Protein 8OTK (pdb70)

Foldseek 3Di:
DADPLQVQLVVQLVVVCVVLAHQARELLSSVLSLCVSPPFLSVVLCVVVVDHNVLSVVLLCVVPNGHPDHYYDPLLVQLVVQLCVQQVVVPHNHRYSLSSVLSSLVSCDDDNNVSCVVVPDDSVVSNVVSVVVVVD

Solvent-accessible surface area: 6839 Å² total; per-residue (Å²): 197,55,50,140,101,0,61,81,0,33,62,53,0,78,71,2,0,83,100,1,38,20,122,44,5,3,5,12,3,0,0,0,0,0,8,105,11,31,113,1,60,0,0,117,4,1,85,90,47,66,22,26,34,80,48,0,22,62,29,0,56,89,53,68,26,156,81,124,119,18,122,60,36,110,94,0,105,107,0,27,117,25,0,80,39,9,2,150,125,69,69,96,104,136,4,1,4,21,3,0,1,0,0,8,8,80,21,21,133,4,36,1,9,117,0,5,88,89,48,72,16,63,25,109,114,2,72,110,71,2,68,139,69,52,72,122

InterPro domains:
  IPR001270 ClpA/B family [PR00300] (541-559)
  IPR001270 ClpA/B family [PR00300] (586-604)
  IPR001270 ClpA/B family [PR00300] (615-633)
  IPR001270 ClpA/B family [PR00300] (648-662)
  IPR001943 UVR domain [PS50151] (417-452)
  IPR003593 AAA+ ATPase domain [SM00382] (200-343)
  IPR003593 AAA+ ATPase domain [SM00382] (537-681)
  IPR003959 ATPase, AAA-type, core [PF00004] (205-317)
  IPR003959 ATPase, AAA-type, core [PF07724] (536-708)
  IPR004176 Clp, repeat (R) N-terminal domain [PF02861] (5-126)
  IPR004176 Clp, repeat (R) N-terminal domain [PS51903] (3-144)
  IPR018368 ClpA/B, conserved site 1 [PS00870] (295-307)
  IPR019489 Clp ATPase, C-terminal [PF10431] (714-793)
  IPR019489 Clp ATPase, C-terminal [SM01086] (714-803)
  IPR027417 P-loop containing nucleoside triphosphate hydrolase [G3DSA:3.40.50.300] (151-343)
  IPR027417 P-loop containing nucleoside triphosphate hydrolase [G3DSA:3.40.50.300] (489-712)
  IPR027417 P-loop containing nucleoside triphosphate hydrolase [SSF52540] (161-466)
  IPR027417 P-loop containing nucleoside triphosphate hydrolase [SSF52540] (486-802)
  IPR028299 ClpA/B, conserved site 2 [PS00871] (571-589)
  IPR036628 Clp, N-terminal domain superfamily [G3DSA:1.10.1780.10] (1-150)

GO terms:
  GO:0005515 protein binding (F, IPI)

Nearest PDB structures (foldseek):
  8otk-assembly1_A  TM=1.007E+00  e=1.219E-21  Bacillus subtilis
  2y1q-assembly1_A  TM=9.921E-01  e=5.355E-20  Bacillus subtilis
  5hbn-assembly1_A  TM=9.973E-01  e=1.639E-19  Bacillus subtilis subsp. subtilis str. 168
  8ibp-assembly1_A  TM=9.676E-01  e=2.425E-16  Mycobacterium tuberculosis
  4y0c-assembly1_B  TM=9.369E-01  e=6.226E-10  Arabidopsis thaliana

Radius of gyration: 13.46 Å; Cα contacts (8 Å, |Δi|>4): 220; chains: 1; bounding box: 39×29×28 Å

Structure (mmCIF, N/CA/C/O backbone):
data_8OTK
#
_entry.id   8OTK
#
_cell.length_a   84.621
_cell.length_b   84.621
_cell.length_c   32.160
_cell.angle_alpha   90.000
_cell.angle_beta   90.000
_cell.angle_gamma   120.000
#
_symmetry.space_group_name_H-M   'P 65'
#
loop_
_entity.id
_entity.type
_entity.pdbx_description
1 polymer 'ATP-dependent Clp protease ATP-binding subunit ClpC / Negative regulator of tic competence clcC/mecB'
2 non-polymer 'PENTAETHYLENE GLYCOL'
3 non-polymer 'CARBONATE ION'
4 non-polymer GLYCEROL
5 non-polymer 'SULFATE ION'
6 water water
#
loop_
_atom_site.group_PDB
_atom_site.id
_atom_site.type_symbol
_atom_site.label_atom_id
_atom_site.label_alt_id
_atom_site.label_comp_id
_atom_site.label_asym_id
_atom_site.label_entity_id
_atom_site.label_seq_id
_atom_site.pdbx_PDB_ins_code
_atom_site.Cartn_x
_atom_site.Cartn_y
_atom_site.Cartn_z
_atom_site.occupancy
_atom_site.B_iso_or_equiv
_atom_site.auth_seq_id
_atom_site.auth_comp_id
_atom_site.auth_asym_id
_atom_site.auth_atom_id
_atom_site.pdbx_PDB_model_num
ATOM 1 N N . ARG A 1 10 ? 8.57113 9.58828 2.20691 1.000 44.26360 5 ARG A N 1
ATOM 2 C CA . ARG A 1 10 ? 7.86494 10.85493 2.21612 1.000 41.85214 5 ARG A CA 1
ATOM 3 C C . ARG A 1 10 ? 8.34019 11.82207 1.13534 1.000 31.91810 5 ARG A C 1
ATOM 4 O O . ARG A 1 10 ? 7.84231 12.92601 1.04874 1.000 31.22558 5 ARG A O 1
ATOM 24 N N . PHE A 1 11 ? 9.33821 11.41326 0.35353 1.000 23.61236 6 PHE A N 1
ATOM 25 C CA . PHE A 1 11 ? 9.94980 12.24164 -0.67322 1.000 20.77324 6 PHE A CA 1
ATOM 26 C C . PHE A 1 11 ? 9.76996 11.66260 -2.07259 1.000 21.36127 6 PHE A C 1
ATOM 27 O O . PHE A 1 11 ? 9.58723 10.45414 -2.24201 1.000 24.83217 6 PHE A O 1
ATOM 44 N N . THR A 1 12 ? 9.81241 12.53072 -3.08687 1.000 21.77856 7 THR A N 1
ATOM 45 C CA . THR A 1 12 ? 9.85369 12.09119 -4.47602 1.000 22.21983 7 THR A CA 1
ATOM 46 C C . THR A 1 12 ? 11.18737 11.39498 -4.75307 1.000 22.52606 7 THR A C 1
ATOM 47 O O . THR A 1 12 ? 12.06745 11.32885 -3.89413 1.000 22.81628 7 THR A O 1
ATOM 58 N N . GLU A 1 13 ? 11.35514 10.89843 -5.98756 1.000 24.32326 8 GLU A N 1
ATOM 59 C CA . GLU A 1 13 ? 12.62009 10.29377 -6.38917 1.000 26.71898 8 GLU A CA 1
ATOM 60 C C . GLU A 1 13 ? 13.77064 11.29865 -6.35871 1.000 22.71982 8 GLU A C 1
ATOM 61 O O . GLU A 1 13 ? 14.89912 10.94169 -5.98701 1.000 23.62307 8 GLU A O 1
ATOM 73 N N . ARG A 1 14 ? 13.53122 12.54581 -6.77161 1.000 20.58068 9 ARG A N 1
ATOM 74 C CA . ARG A 1 14 ? 14.63860 13.48530 -6.88893 1.000 20.26672 9 ARG A CA 1
ATOM 75 C C . ARG A 1 14 ? 14.94907 14.22532 -5.59837 1.000 18.33411 9 ARG A C 1
ATOM 76 O O . ARG A 1 14 ? 16.08214 14.70489 -5.43168 1.000 19.33512 9 ARG A O 1
ATOM 97 N N . ALA A 1 15 ? 14.00625 14.33836 -4.67447 1.000 17.81584 10 ALA A N 1
ATOM 98 C CA . ALA A 1 15 ? 14.30666 15.09649 -3.46689 1.000 18.26262 10 ALA A CA 1
ATOM 99 C C . ALA A 1 15 ? 15.48469 14.50677 -2.69644 1.000 18.25241 10 ALA A C 1
ATOM 100 O O . ALA A 1 15 ? 16.32659 15.28547 -2.21903 1.000 16.79510 10 ALA A O 1
ATOM 107 N N . PRO A 1 16 ? 15.60760 13.18867 -2.53019 1.000 17.59964 11 PRO A N 1
ATOM 108 C CA . PRO A 1 16 ? 16.79130 12.65587 -1.83696 1.000 17.60219 11 PRO A CA 1
ATOM 109 C C . PRO A 1 16 ? 18.08872 12.93309 -2.55989 1.000 17.16164 11 PRO A C 1
ATOM 110 O O . PRO A 1 16 ? 19.14176 12.96243 -1.90588 1.000 18.83450 11 PRO A O 1
ATOM 121 N N . LYS A 1 17 ? 18.05602 13.13990 -3.87310 1.000 16.89018 12 LYS A N 1
ATOM 122 C CA . LYS A 1 17 ? 19.27844 13.50191 -4.56938 1.000 17.86764 12 LYS A CA 1
ATOM 123 C C . LYS A 1 17 ? 19.75260 14.87683 -4.15787 1.000 16.73391 12 LYS A C 1
ATOM 124 O O . LYS A 1 17 ? 20.95919 15.10950 -4.05090 1.000 17.34701 12 LYS A O 1
ATOM 143 N N . VAL A 1 18 ? 18.81588 15.80721 -3.94589 1.000 16.21757 13 VAL A N 1
ATOM 144 C CA . VAL A 1 18 ? 19.16158 17.12069 -3.40765 1.000 16.51487 13 VAL A CA 1
ATOM 145 C C . VAL A 1 18 ? 19.88372 16.97017 -2.08106 1.000 16.31016 13 VAL A C 1
ATOM 146 O O . VAL A 1 18 ? 20.87628 17.65176 -1.81757 1.000 15.79824 13 VAL A O 1
ATOM 159 N N . LEU A 1 19 ? 19.34193 16.13834 -1.19942 1.000 14.97624 14 LEU A N 1
ATOM 160 C CA . LEU A 1 19 ? 19.94329 15.94051 0.10974 1.000 16.21183 14 LEU A CA 1
ATOM 161 C C . LEU A 1 19 ? 21.31840 15.30604 -0.00363 1.000 14.94184 14 LEU A C 1
ATOM 162 O O . LEU A 1 19 ? 22.23191 15.68276 0.73138 1.000 15.02878 14 LEU A O 1
ATOM 178 N N . ALA A 1 20 ? 21.48717 14.34278 -0.91034 1.000 15.00156 15 ALA A N 1
ATOM 179 C CA . ALA A 1 20 ? 22.80400 13.73992 -1.09113 1.000 15.20382 15 ALA A CA 1
ATOM 180 C C . ALA A 1 20 ? 23.81802 14.78058 -1.52882 1.000 15.86218 15 ALA A C 1
ATOM 181 O O . ALA A 1 20 ? 24.94345 14.84702 -1.00910 1.000 16.66941 15 ALA A O 1
ATOM 188 N N . LEU A 1 21 ? 23.42556 15.62820 -2.47035 1.000 15.73235 16 LEU A N 1
ATOM 189 C CA . LEU A 1 21 ? 24.35455 16.63488 -2.94908 1.000 17.36677 16 LEU A CA 1
ATOM 190 C C . LEU A 1 21 ? 24.60890 17.71759 -1.92372 1.000 16.27371 16 LEU A C 1
ATOM 191 O O . LEU A 1 21 ? 25.71191 18.28696 -1.88410 1.000 17.96331 16 LEU A O 1
ATOM 207 N N . ALA A 1 22 ? 23.60758 18.04527 -1.12023 1.000 15.33803 17 ALA A N 1
ATOM 208 C CA . ALA A 1 22 ? 23.83477 19.00730 -0.06160 1.000 15.46021 17 ALA A CA 1
ATOM 209 C C . ALA A 1 22 ? 24.92593 18.52348 0.87549 1.000 16.06141 17 ALA A C 1
ATOM 210 O O . ALA A 1 22 ? 25.82937 19.28360 1.23698 1.000 17.01768 17 ALA A O 1
ATOM 217 N N . GLN A 1 23 ? 24.87396 17.24046 1.26408 1.000 16.54876 18 GLN A N 1
ATOM 218 C CA . GLN A 1 23 ? 25.87554 16.69338 2.16108 1.000 16.67419 18 GLN A CA 1
ATOM 219 C C . GLN A 1 23 ? 27.22387 16.60239 1.46155 1.000 17.65603 18 GLN A C 1
ATOM 220 O O . GLN A 1 23 ? 28.26769 16.90064 2.05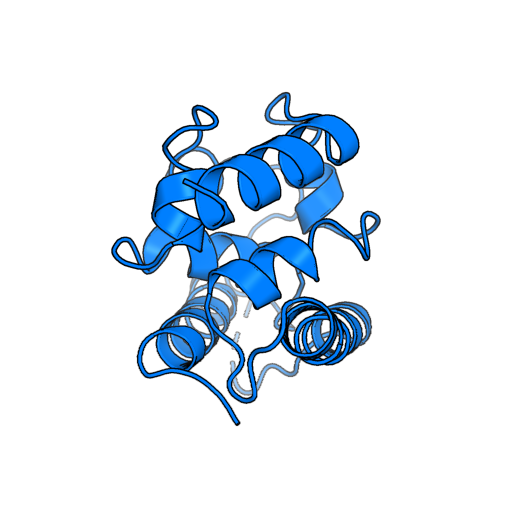254 1.000 19.04814 18 GLN A O 1
ATOM 234 N N . GLU A 1 24 ? 27.22670 16.18505 0.20265 1.000 18.22962 19 GLU A N 1
ATOM 235 C CA A GLU A 1 24 ? 28.47964 16.12039 -0.53105 0.936 19.37170 19 GLU A CA 1
ATOM 236 C CA B GLU A 1 24 ? 28.47420 16.11537 -0.53975 0.064 19.04654 19 GLU A CA 1
ATOM 237 C C . GLU A 1 24 ? 29.13234 17.48369 -0.63446 1.000 20.45652 19 GLU A C 1
ATOM 238 O O . GLU A 1 24 ? 30.35218 17.58843 -0.51830 1.000 23.55510 19 GLU A O 1
ATOM 261 N N . GLU A 1 25 ? 28.34580 18.53262 -0.85753 1.000 19.77990 20 GLU A N 1
ATOM 262 C CA . GLU A 1 25 ? 28.92162 19.86272 -1.01199 1.000 20.59326 20 GLU A CA 1
ATOM 263 C C . GLU A 1 25 ? 29.48983 20.36199 0.29634 1.000 21.47290 20 GLU A C 1
ATOM 264 O O . GLU A 1 25 ? 30.56326 20.96647 0.32104 1.000 23.87519 20 GLU A O 1
ATOM 276 N N . ALA A 1 26 ? 28.79024 20.12626 1.39313 1.000 21.33244 21 ALA A N 1
ATOM 277 C CA . ALA A 1 26 ? 29.32174 20.51676 2.68065 1.000 23.73894 21 ALA A CA 1
ATOM 278 C C . ALA A 1 26 ? 30.65281 19.82682 2.93135 1.000 26.19735 21 ALA A C 1
ATOM 279 O O . ALA A 1 26 ? 31.62254 20.46579 3.36128 1.000 28.16032 21 ALA A O 1
ATOM 286 N N . LEU A 1 27 ? 30.73314 18.52714 2.64275 1.000 25.13971 22 LEU A N 1
ATOM 287 C CA . LEU A 1 27 ? 31.99569 17.81612 2.82888 1.000 26.35012 22 LEU A CA 1
ATOM 288 C C . LEU A 1 27 ? 33.06350 18.32555 1.86990 1.000 28.14796 22 LEU A C 1
ATOM 289 O O . LEU A 1 27 ? 34.21573 18.53608 2.27514 1.000 29.63808 22 LEU A O 1
ATOM 305 N N . ARG A 1 28 ? 32.71650 18.54037 0.60048 1.000 27.02412 23 ARG A N 1
ATOM 306 C CA . ARG A 1 28 ? 33.71599 19.00303 -0.36597 1.000 29.25678 23 ARG A CA 1
ATOM 307 C C . ARG A 1 28 ? 34.28098 20.36063 0.02800 1.000 29.10641 23 ARG A C 1
ATOM 308 O O . ARG A 1 28 ? 35.47282 20.61752 -0.15465 1.000 31.87298 23 ARG A O 1
ATOM 329 N N . LEU A 1 29 ? 33.43800 21.25181 0.54644 1.000 29.53113 24 LEU A N 1
ATOM 330 C CA . LEU A 1 29 ? 33.84482 22.59807 0.93463 1.000 30.42393 24 LEU A CA 1
ATOM 331 C C . LEU A 1 29 ? 34.48516 22.62299 2.31323 1.000 32.30630 24 LEU A C 1
ATOM 332 O O . LEU A 1 29 ? 34.92647 23.69033 2.75780 1.000 34.70922 24 LEU A O 1
ATOM 348 N N . GLY A 1 30 ? 34.59544 21.47337 2.97411 1.000 31.63929 25 GLY A N 1
ATOM 349 C CA . GLY A 1 30 ? 35.20189 21.41900 4.28534 1.000 33.22143 25 GLY A CA 1
ATOM 350 C C . GLY A 1 30 ? 34.38877 22.05700 5.37573 1.000 34.94542 25 GLY A C 1
ATOM 351 O O . GLY A 1 30 ? 34.95675 22.62808 6.30715 1.000 36.93535 25 GLY A O 1
ATOM 355 N N . HIS A 1 31 ? 33.06321 22.00299 5.27652 1.000 35.82394 26 HIS A N 1
ATOM 356 C CA . HIS A 1 31 ? 32.19468 22.66882 6.23440 1.000 37.26846 26 HIS A CA 1
ATOM 357 C C . HIS A 1 31 ? 31.74373 21.68951 7.31834 1.000 40.33167 26 HIS A C 1
ATOM 358 O O . HIS A 1 31 ? 31.69857 20.47622 7.11539 1.000 41.45114 26 HIS A O 1
ATOM 372 N N . ASN A 1 32 ? 31.38446 22.24504 8.47933 1.000 42.46633 27 ASN A N 1
ATOM 373 C CA . ASN A 1 32 ? 31.10956 21.45561 9.67776 1.000 43.80348 27 ASN A CA 1
ATOM 374 C C . ASN A 1 32 ? 29.67915 20.91968 9.75638 1.000 40.36857 27 ASN A C 1
ATOM 375 O O . ASN A 1 32 ? 29.43088 19.92132 10.44367 1.000 42.61898 27 ASN A O 1
ATOM 386 N N . ASN A 1 33 ? 28.74149 21.51080 9.04290 1.000 32.80048 28 ASN A N 1
ATOM 387 C CA . ASN A 1 33 ? 27.34542 21.08535 9.08507 1.000 28.67221 28 ASN A CA 1
ATOM 388 C C . ASN A 1 33 ? 26.76413 21.24340 7.69337 1.000 22.51045 28 ASN A C 1
ATOM 389 O O . ASN A 1 33 ? 27.36716 21.86153 6.80112 1.000 24.29959 28 ASN A O 1
ATOM 400 N N . ILE A 1 34 ? 25.57638 20.67605 7.52397 1.000 19.97894 29 ILE A N 1
ATOM 401 C CA . ILE A 1 34 ? 24.81072 20.78749 6.29227 1.000 16.88094 29 ILE A CA 1
ATOM 402 C C . ILE A 1 34 ? 23.77099 21.88044 6.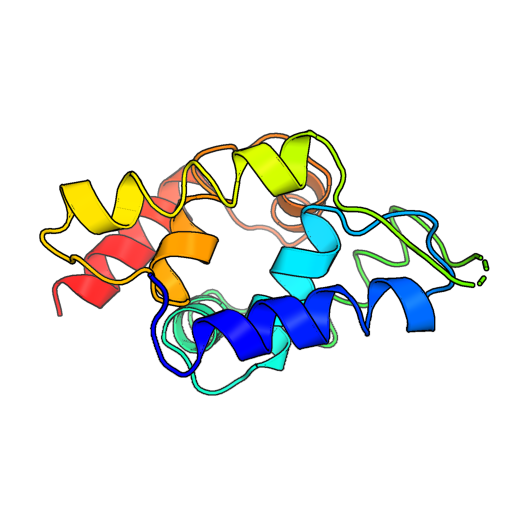51978 1.000 14.26984 29 ILE A C 1
ATOM 403 O O . ILE A 1 34 ? 22.81427 21.67908 7.26174 1.000 14.42160 29 ILE A O 1
ATOM 419 N N . GLY A 1 35 ? 24.01019 23.06194 5.96497 1.000 14.21198 30 GLY A N 1
ATOM 420 C CA . GLY A 1 35 ? 23.14168 24.19339 6.20241 1.000 13.46998 30 GLY A CA 1
ATOM 421 C C . GLY A 1 35 ? 22.24074 24.49814 5.01015 1.000 12.72238 30 GLY A C 1
ATOM 422 O O . GLY A 1 35 ? 22.23660 23.82958 3.98404 1.000 13.02489 30 GLY A O 1
ATOM 426 N N . THR A 1 36 ? 21.46606 25.57092 5.16425 1.000 12.50789 31 THR A N 1
ATOM 427 C CA . THR A 1 36 ? 20.54598 25.94565 4.09813 1.000 12.22155 31 THR A CA 1
ATOM 428 C C . THR A 1 36 ? 21.25634 26.23509 2.79030 1.000 12.38698 31 THR A C 1
ATOM 429 O O . THR A 1 36 ? 20.69495 25.96689 1.73424 1.000 12.69493 31 THR A O 1
ATOM 440 N N . GLU A 1 37 ? 22.47677 26.76678 2.85246 1.000 12.75330 32 GLU A N 1
ATOM 441 C CA . GLU A 1 37 ? 23.20746 27.03947 1.62878 1.000 12.98041 32 GLU A CA 1
ATOM 442 C C . GLU A 1 37 ? 23.62362 25.76103 0.91158 1.000 12.64559 32 GLU A C 1
ATOM 443 O O . GLU A 1 37 ? 23.74248 25.75343 -0.30631 1.000 13.80634 32 GLU A O 1
ATOM 455 N N . HIS A 1 38 ? 23.84922 24.67678 1.65074 1.000 12.78995 33 HIS A N 1
ATOM 456 C CA . HIS A 1 38 ? 24.15804 23.38663 1.02468 1.000 13.35580 33 HIS A CA 1
ATOM 457 C C . HIS A 1 38 ? 22.90605 22.79454 0.40175 1.000 11.91037 33 HIS A C 1
ATOM 458 O O . HIS A 1 38 ? 22.96840 22.19045 -0.66326 1.000 13.83414 33 HIS A O 1
ATOM 472 N N . ILE A 1 39 ? 21.75442 22.96630 1.05913 1.000 12.70628 34 ILE A N 1
ATOM 473 C CA . ILE A 1 39 ? 20.48010 22.58754 0.44018 1.000 12.03647 34 ILE A CA 1
ATOM 474 C C . ILE A 1 39 ? 20.29461 23.35294 -0.86749 1.000 12.44202 34 ILE A C 1
ATOM 475 O O . ILE A 1 39 ? 19.92381 22.78444 -1.90083 1.000 12.66861 34 ILE A O 1
ATOM 491 N N . LEU A 1 40 ? 20.57689 24.67427 -0.85778 1.000 12.27124 35 LEU A N 1
ATOM 492 C CA . LEU A 1 40 ? 20.46638 25.44843 -2.08800 1.000 12.76685 35 LEU A CA 1
ATOM 493 C C . LEU A 1 40 ? 21.37727 24.89641 -3.17280 1.000 13.71122 35 LEU A C 1
ATOM 494 O O . LEU A 1 40 ? 20.95563 24.77234 -4.32121 1.000 14.39476 35 LEU A O 1
ATOM 510 N N . LEU A 1 41 ? 22.64444 24.60977 -2.82523 1.000 13.92721 36 LEU A N 1
ATOM 511 C CA . LEU A 1 41 ? 23.56955 24.01398 -3.79550 1.000 14.19040 36 LEU A CA 1
ATOM 512 C C . LEU A 1 41 ? 23.03238 22.67754 -4.31266 1.000 14.56016 36 LEU A C 1
ATOM 513 O O . LEU A 1 41 ? 23.13391 22.37705 -5.50411 1.000 16.27914 36 LEU A O 1
ATOM 529 N N . GLY A 1 42 ? 22.46913 21.84904 -3.42899 1.000 14.39847 37 GLY A N 1
ATOM 530 C CA . GLY A 1 42 ? 21.88086 20.59535 -3.87903 1.000 15.55775 37 GLY A CA 1
ATOM 531 C C . GLY A 1 42 ? 20.72444 20.80404 -4.82902 1.000 13.78924 37 GLY A C 1
ATOM 532 O O . GLY A 1 42 ? 20.54956 20.05956 -5.79290 1.000 15.40475 37 GLY A O 1
ATOM 536 N N . LEU A 1 43 ? 19.88815 21.80557 -4.55135 1.000 13.76557 38 LEU A N 1
ATOM 537 C CA . LEU A 1 43 ? 18.75014 22.06151 -5.41339 1.000 13.43144 38 LEU A CA 1
ATOM 538 C C . LEU A 1 43 ? 19.18514 22.42234 -6.80740 1.000 15.75079 38 LEU A C 1
ATOM 539 O O . LEU A 1 43 ? 18.58499 21.97684 -7.78506 1.000 17.76163 38 LEU A O 1
ATOM 555 N N . VAL A 1 44 ? 20.21447 23.26574 -6.93385 1.000 15.84991 39 VAL A N 1
ATOM 556 C CA . VAL A 1 44 ? 20.62885 23.69389 -8.26149 1.000 16.70473 39 VAL A CA 1
ATOM 557 C C . VAL A 1 44 ? 21.44585 22.59495 -8.94562 1.000 16.88127 39 VAL A C 1
ATOM 558 O O . VAL A 1 44 ? 21.33201 22.38386 -10.16594 1.000 19.76865 39 VAL A O 1
ATOM 571 N N . ARG A 1 45 ? 22.32049 21.91049 -8.20093 1.000 17.99589 40 ARG A N 1
ATOM 572 C CA . ARG A 1 45 ? 23.19999 20.92318 -8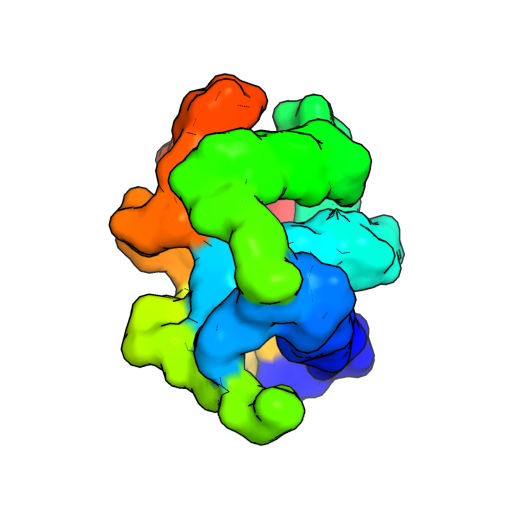.82185 1.000 19.96648 40 ARG A CA 1
ATOM 573 C C . ARG A 1 45 ? 22.45073 19.66530 -9.21079 1.000 21.44240 40 ARG A C 1
ATOM 574 O O . ARG A 1 45 ? 22.89739 18.95123 -10.11038 1.000 25.63871 40 ARG A O 1
ATOM 595 N N . GLU A 1 46 ? 21.33136 19.36443 -8.55462 1.000 21.78810 41 GLU A N 1
ATOM 596 C CA . GLU A 1 46 ? 20.56830 18.18305 -8.94348 1.000 22.82651 41 GLU A CA 1
ATOM 597 C C . GLU A 1 46 ? 20.16335 18.30037 -10.40100 1.000 24.39065 41 GLU A C 1
ATOM 598 O O . GLU A 1 46 ? 20.13100 17.29776 -11.11501 1.000 26.94096 41 GLU A O 1
ATOM 610 N N . GLY A 1 47 ? 19.90084 19.51765 -10.87346 1.000 25.15594 42 GLY A N 1
ATOM 611 C CA . GLY A 1 47 ? 19.81386 19.81748 -12.28804 1.000 27.77685 42 GLY A CA 1
ATOM 612 C C . GLY A 1 47 ? 18.51748 19.52073 -13.00496 1.000 30.66653 42 GLY A C 1
ATOM 613 O O . GLY A 1 47 ? 18.13709 20.26221 -13.92101 1.000 33.78537 42 GLY A O 1
ATOM 617 N N . GLU A 1 48 ? 17.84441 18.43598 -12.63335 1.000 31.09764 43 GLU A N 1
ATOM 618 C CA . GLU A 1 48 ? 16.70884 17.93548 -13.39986 1.000 32.17749 43 GLU A CA 1
ATOM 619 C C . GLU A 1 48 ? 15.36699 18.24874 -12.75553 1.000 28.06884 43 GLU A C 1
ATOM 620 O O . GLU A 1 48 ? 14.35551 18.33133 -13.45429 1.000 31.09879 43 GLU A O 1
ATOM 632 N N . GLY A 1 49 ? 15.32689 18.40466 -11.45140 1.000 23.23164 44 GLY A N 1
ATOM 633 C CA . GLY A 1 49 ? 14.07394 18.62235 -10.77238 1.000 21.51370 44 GLY A CA 1
ATOM 634 C C . GLY A 1 49 ? 13.48694 19.99734 -11.01471 1.000 19.25186 44 GLY A C 1
ATOM 635 O O . GLY A 1 49 ? 14.11116 20.90043 -11.56269 1.000 20.81963 44 GLY A O 1
ATOM 639 N N . ILE A 1 50 ? 12.25957 20.16826 -10.52302 1.000 19.10878 45 ILE A N 1
ATOM 640 C CA . ILE A 1 50 ? 11.54908 21.43084 -10.69235 1.000 18.95449 45 ILE A CA 1
ATOM 641 C C . ILE A 1 50 ? 12.31042 22.57617 -10.01871 1.000 18.08061 45 ILE A C 1
ATOM 642 O O . ILE A 1 50 ? 12.36361 23.69983 -10.53557 1.000 19.96256 45 ILE A O 1
ATOM 658 N N . ALA A 1 51 ? 12.87666 22.33335 -8.83588 1.000 17.37160 46 ALA A N 1
ATOM 659 C CA . ALA A 1 51 ? 13.63940 23.38465 -8.16988 1.000 16.62391 46 ALA A CA 1
ATOM 660 C C . ALA A 1 51 ? 14.77924 23.87173 -9.04350 1.000 15.25547 46 ALA A C 1
ATOM 661 O O . ALA A 1 51 ? 15.00033 25.08827 -9.15001 1.000 15.94131 46 ALA A O 1
ATOM 668 N N . ALA A 1 52 ? 15.55153 22.95275 -9.62455 1.000 16.75219 47 ALA A N 1
ATOM 669 C CA . ALA A 1 52 ? 16.65245 23.36563 -10.48274 1.000 17.17150 47 ALA A CA 1
ATOM 670 C C . ALA A 1 52 ? 16.12256 24.19970 -11.63652 1.000 17.74582 47 ALA A C 1
ATOM 671 O O . ALA A 1 52 ? 16.71993 25.21454 -12.00369 1.000 18.65168 47 ALA A O 1
ATOM 678 N N . LYS A 1 53 ? 15.01071 23.75949 -12.23835 1.000 17.87403 48 LYS A N 1
ATOM 679 C CA . LYS A 1 53 ? 14.42345 24.49805 -13.34370 1.000 18.38344 48 LYS A CA 1
ATOM 680 C C . LYS A 1 53 ? 14.02967 25.89678 -12.91827 1.000 18.13760 48 LYS A C 1
ATOM 681 O O . LYS A 1 53 ? 14.22898 26.86447 -13.65930 1.000 19.27164 48 LYS A O 1
ATOM 700 N N . ALA A 1 54 ? 13.45210 26.02777 -11.73680 1.000 18.05808 49 ALA A N 1
ATOM 701 C CA . ALA A 1 54 ? 13.06041 27.34092 -11.26296 1.000 17.15727 49 ALA A CA 1
ATOM 702 C C . ALA A 1 54 ? 14.28744 28.23205 -11.04455 1.000 15.79529 49 ALA A C 1
ATOM 703 O O . ALA A 1 54 ? 14.27094 29.42309 -11.39167 1.000 15.94465 49 ALA A O 1
ATOM 710 N N . LEU A 1 55 ? 15.32751 27.69413 -10.42359 1.000 15.85629 50 LEU A N 1
ATOM 711 C CA . LEU A 1 55 ? 16.53374 28.46974 -10.16399 1.000 14.81654 50 LEU A CA 1
ATOM 712 C C . LEU A 1 55 ? 17.19340 28.89553 -11.47113 1.000 15.39499 50 LEU A C 1
ATOM 713 O O . LEU A 1 55 ? 17.63320 30.04396 -11.61671 1.000 15.74360 50 LEU A O 1
ATOM 729 N N . GLN A 1 56 ? 17.19599 28.01281 -12.45784 1.000 15.44496 51 GLN A N 1
ATOM 730 C CA A GLN A 1 56 ? 17.69207 28.34280 -13.78980 0.529 15.75352 51 GLN A CA 1
ATOM 731 C CA B GLN A 1 56 ? 17.72543 28.38492 -13.76273 0.471 16.95192 51 GLN A CA 1
ATOM 732 C C . GLN A 1 56 ? 16.87246 29.47337 -14.41375 1.000 15.55437 51 GLN A C 1
ATOM 733 O O . GLN A 1 56 ? 17.41669 30.42507 -14.98920 1.000 16.68582 51 GLN A O 1
ATOM 760 N N . ALA A 1 57 ? 15.54609 29.36911 -14.33182 1.000 15.98374 52 ALA A N 1
ATOM 761 C CA . ALA A 1 57 ? 14.67913 30.37567 -14.91813 1.000 16.27509 52 ALA A CA 1
ATOM 762 C C . ALA A 1 57 ? 14.83930 31.70926 -14.21920 1.000 15.69474 52 ALA A C 1
ATOM 763 O O . ALA A 1 57 ? 14.58892 32.75472 -14.81683 1.000 15.94841 52 ALA A O 1
ATOM 770 N N . LEU A 1 58 ? 15.22319 31.69440 -12.95160 1.000 15.32382 53 LEU A N 1
ATOM 771 C CA . LEU A 1 58 ? 15.45567 32.92966 -12.20947 1.000 15.21739 53 LEU A CA 1
ATOM 772 C C . LEU A 1 58 ? 16.78620 33.58401 -12.54992 1.000 14.67457 53 LEU A C 1
ATOM 773 O O . LEU A 1 58 ? 17.04654 34.66290 -12.03000 1.000 17.12503 53 LEU A O 1
ATOM 789 N N . GLY A 1 59 ? 17.59042 32.97962 -13.41611 1.000 14.44064 54 GLY A N 1
ATOM 790 C CA . GLY A 1 59 ? 18.85772 33.51823 -13.82503 1.000 15.34569 54 GLY A CA 1
ATOM 791 C C . GLY A 1 59 ? 20.01907 33.12355 -12.97498 1.000 16.48512 54 GLY A C 1
ATOM 792 O O . GLY A 1 59 ? 21.04964 33.81142 -13.00762 1.000 18.62984 54 GLY A O 1
ATOM 796 N N . LEU A 1 60 ? 19.90363 32.03366 -12.22804 1.000 16.15974 55 LEU A N 1
ATOM 797 C CA . LEU A 1 60 ? 20.98711 31.51854 -11.41407 1.000 17.49098 55 LEU A CA 1
ATOM 798 C C . LEU A 1 60 ? 21.55300 30.24047 -12.01191 1.000 20.93590 55 LEU A C 1
ATOM 799 O O . LEU A 1 60 ? 21.03225 29.67946 -12.96181 1.000 27.34770 55 LEU A O 1
ATOM 815 N N . GLY A 1 61 ? 22.65691 29.78984 -11.45657 1.000 21.85148 56 GLY A N 1
ATOM 816 C CA . GLY A 1 61 ? 23.27315 28.55748 -11.89714 1.000 22.03291 56 GLY A CA 1
ATOM 817 C C . GLY A 1 61 ? 24.15869 28.06230 -10.78348 1.000 21.16360 56 GLY A C 1
ATOM 818 O O . GLY A 1 61 ? 24.38945 28.75804 -9.79456 1.000 20.83149 56 GLY A O 1
ATOM 822 N N . SER A 1 62 ? 24.66980 26.84570 -10.97486 1.000 21.61138 57 SER A N 1
ATOM 823 C CA A SER A 1 62 ? 25.43346 26.17966 -9.92348 0.288 22.45390 57 SER A CA 1
ATOM 824 C CA B SER A 1 62 ? 25.43008 26.18749 -9.91721 0.712 22.63939 57 SER A CA 1
ATOM 825 C C . SER A 1 62 ? 26.70460 26.94902 -9.59794 1.000 21.00816 57 SER A C 1
ATOM 826 O O . SER A 1 62 ? 27.03169 27.15940 -8.43106 1.000 21.26437 57 SER A O 1
ATOM 841 N N . GLU A 1 63 ? 27.44742 27.35553 -10.62662 1.000 21.97993 58 GLU A N 1
ATOM 842 C CA . GLU A 1 63 ? 28.72630 28.01109 -10.38173 1.000 22.53460 58 GLU A CA 1
ATOM 843 C C . GLU A 1 63 ? 28.55221 29.34713 -9.66586 1.000 22.30152 58 GLU A C 1
ATOM 844 O O . GLU A 1 63 ? 29.32350 29.66957 -8.74709 1.000 22.73203 58 GLU A O 1
ATOM 848 N N . LYS A 1 64 ? 27.55177 30.13779 -10.06198 1.000 22.59123 59 LYS A N 1
ATOM 849 C CA . LYS A 1 64 ? 27.33204 31.41777 -9.39301 1.000 21.85252 59 LYS A CA 1
ATOM 850 C C . LYS A 1 64 ? 26.96649 31.21998 -7.92976 1.000 20.86207 59 LYS A C 1
ATOM 851 O O . LYS A 1 64 ? 27.41538 31.96788 -7.05577 1.000 21.09166 59 LYS A O 1
ATOM 855 N N . ILE A 1 65 ? 26.09176 30.26307 -7.65366 1.000 19.09326 60 ILE A N 1
ATOM 856 C CA . ILE A 1 65 ? 25.73887 29.99499 -6.26631 1.000 17.12363 60 ILE A CA 1
ATOM 857 C C . ILE A 1 65 ? 26.95011 29.49724 -5.48619 1.000 17.28218 60 ILE A C 1
ATOM 858 O O . ILE A 1 65 ? 27.19537 29.91230 -4.34832 1.000 18.48860 60 ILE A O 1
ATOM 874 N N . GLN A 1 66 ? 27.70996 28.58078 -6.08162 1.000 18.63499 61 GLN A N 1
ATOM 875 C CA A GLN A 1 66 ? 28.91079 28.05975 -5.43897 0.689 21.60026 61 GLN A CA 1
ATOM 876 C CA B GLN A 1 66 ? 28.90865 28.05828 -5.43500 0.311 19.73004 61 GLN A CA 1
ATOM 877 C C . GLN A 1 66 ? 29.85600 29.18481 -5.05471 1.000 21.07033 61 GLN A C 1
ATOM 878 O O . GLN A 1 66 ? 30.36452 29.23028 -3.92573 1.000 21.24281 61 GLN A O 1
ATOM 903 N N . LYS A 1 67 ? 30.11514 30.09112 -5.99469 1.000 19.93474 62 LYS A N 1
ATOM 904 C CA . LYS A 1 67 ? 31.06424 31.16100 -5.74567 1.000 22.73602 62 LYS A CA 1
ATOM 905 C C . LYS A 1 67 ? 30.56996 32.07783 -4.64340 1.000 22.04901 62 LYS A C 1
ATOM 906 O O . LYS A 1 67 ? 31.34915 32.54059 -3.80263 1.000 23.68001 62 LYS A O 1
ATOM 910 N N . GLU A 1 68 ? 29.27121 32.34382 -4.60498 1.000 20.23004 63 GLU A N 1
ATOM 911 C CA . GLU A 1 68 ? 28.76162 33.22020 -3.56730 1.000 19.48846 63 GLU A CA 1
ATOM 912 C C . GLU A 1 68 ? 28.80629 32.55229 -2.20725 1.000 20.95237 63 GLU A C 1
ATOM 913 O O . GLU A 1 68 ? 29.14431 33.19150 -1.20812 1.000 21.39875 63 GLU A O 1
ATOM 925 N N . VAL A 1 69 ? 28.48638 31.26364 -2.14676 1.000 19.25755 64 VAL A N 1
ATOM 926 C CA . VAL A 1 69 ? 28.65761 30.53768 -0.89407 1.000 19.75081 64 VAL A CA 1
ATOM 927 C C . VAL A 1 69 ? 30.09998 30.63060 -0.40603 1.000 22.48462 64 VAL A C 1
ATOM 928 O O . VAL A 1 69 ? 30.36647 30.91422 0.76345 1.000 23.51913 64 VAL A O 1
ATOM 941 N N . GLU A 1 70 ? 31.05679 30.36823 -1.28287 1.000 22.97209 65 GLU A N 1
ATOM 942 C CA . GLU A 1 70 ? 32.45012 30.40578 -0.83282 1.000 28.16772 65 GLU A CA 1
ATOM 943 C C . GLU A 1 70 ? 32.86574 31.80643 -0.40579 1.000 29.31371 65 GLU A C 1
ATOM 944 O O . GLU A 1 70 ? 33.67199 31.95812 0.51646 1.000 29.35854 65 GLU A O 1
ATOM 956 N N . SER A 1 71 ? 32.32523 32.83817 -1.05065 1.000 29.38791 66 SER A N 1
ATOM 957 C CA A SER A 1 71 ? 32.66463 34.20560 -0.67732 0.824 31.71486 66 SER A CA 1
ATOM 958 C CA B SER A 1 71 ? 32.66444 34.20554 -0.67804 0.176 31.01546 66 SER A CA 1
ATOM 959 C C . SER A 1 71 ? 32.13428 34.54068 0.70607 1.000 31.01971 66 SER A C 1
ATOM 960 O O . SER A 1 71 ? 32.84974 35.11562 1.53174 1.000 33.18857 66 SER A O 1
ATOM 975 N N . LEU A 1 72 ? 30.89334 34.17446 0.98016 1.000 28.74677 67 LEU A N 1
ATOM 976 C CA . LEU A 1 72 ? 30.28021 34.56967 2.23233 1.000 28.52551 67 LEU A CA 1
ATOM 977 C C . LEU A 1 72 ? 30.78931 33.74979 3.39780 1.000 27.92153 67 LEU A C 1
ATOM 978 O O . LEU A 1 72 ? 30.88174 34.27634 4.51173 1.000 29.14769 67 LEU A O 1
ATOM 994 N N . ILE A 1 73 ? 31.00492 32.45106 3.17553 1.000 27.91096 68 ILE A N 1
ATOM 995 C CA . ILE A 1 73 ? 31.24811 31.49755 4.24229 1.000 29.07115 68 ILE A CA 1
ATOM 996 C C . ILE A 1 73 ? 32.67781 30.98891 4.26264 1.000 30.08943 68 ILE A C 1
ATOM 997 O O . ILE A 1 73 ? 33.19126 30.68527 5.34502 1.000 32.25617 68 ILE A O 1
ATOM 1013 N N . GLY A 1 74 ? 33.31529 30.84766 3.11075 1.000 30.36891 69 GLY A N 1
ATOM 1014 C CA . GLY A 1 74 ? 34.65330 30.30174 3.04399 1.000 33.09881 69 GLY A CA 1
ATOM 1015 C C . GLY A 1 74 ? 34.66522 28.78832 3.13252 1.000 37.19509 69 GLY A C 1
ATOM 1016 O O . GLY A 1 74 ? 33.69327 28.13902 3.52387 1.000 38.65487 69 GLY A O 1
ATOM 1020 N N . ARG A 1 75 ? 35.80547 28.22718 2.72809 1.000 42.52708 70 ARG A N 1
ATOM 1021 C CA . ARG A 1 75 ? 36.07080 26.79977 2.77464 1.000 50.78692 70 ARG A CA 1
ATOM 1022 C C . ARG A 1 75 ? 36.68490 26.42948 4.12053 1.000 54.08967 70 ARG A C 1
ATOM 1023 O O . ARG A 1 75 ? 37.28234 27.26159 4.81351 1.000 54.85293 70 ARG A O 1
ATOM 1044 N N . GLY A 1 76 ? 36.54625 25.16015 4.47490 1.000 57.20535 71 GLY A N 1
ATOM 1045 C CA . GLY A 1 76 ? 37.16688 24.64180 5.67773 1.000 60.28221 71 GLY A CA 1
ATOM 1046 C C . GLY A 1 76 ? 38.29472 23.69351 5.33665 1.000 62.77465 71 GLY A C 1
ATOM 1047 O O . GLY A 1 76 ? 38.41414 23.24955 4.19152 1.000 64.21619 71 GLY A O 1
ATOM 1051 N N . GLN A 1 81 ? 34.42039 14.74328 9.42979 1.000 73.40393 76 GLN A N 1
ATOM 1052 C CA . GLN A 1 81 ? 33.82512 13.65714 8.65961 1.000 71.87347 76 GLN A CA 1
ATOM 1053 C C . GLN A 1 81 ? 32.29826 13.69755 8.77652 1.000 70.28917 76 GLN A C 1
ATOM 1054 O O . GLN A 1 81 ? 31.62519 14.08253 7.82639 1.000 73.69166 76 GLN A O 1
ATOM 1058 N N . THR A 1 82 ? 31.74927 13.32135 9.93256 1.000 64.40193 77 THR A N 1
ATOM 1059 C CA A THR A 1 82 ? 30.30074 13.29635 10.11412 0.084 61.94985 77 THR A CA 1
ATOM 1060 C CA B THR A 1 82 ? 30.29719 13.30151 10.10973 0.916 60.45026 77 THR A CA 1
ATOM 1061 C C . THR A 1 82 ? 29.79254 14.71995 10.31497 1.000 59.21911 77 THR A C 1
ATOM 1062 O O . THR A 1 82 ? 30.08781 15.35648 11.33061 1.000 60.18912 77 THR A O 1
ATOM 1081 N N . ILE A 1 83 ? 29.01859 15.20784 9.36497 1.000 53.73559 78 ILE A N 1
ATOM 1082 C CA . ILE A 1 83 ? 28.39890 16.52098 9.46085 1.000 48.45925 78 ILE A CA 1
ATOM 1083 C C . ILE A 1 83 ? 26.89938 16.32988 9.62449 1.000 40.56298 78 ILE A C 1
ATOM 1084 O O . ILE A 1 83 ? 26.30156 15.44468 9.00134 1.000 39.93770 78 ILE A O 1
ATOM 1100 N N . HIS A 1 84 ? 26.30271 17.14706 10.48232 1.000 33.46523 79 HIS A N 1
ATOM 1101 C CA . HIS A 1 84 ? 24.87997 17.10695 10.77016 1.000 29.51316 79 HIS A CA 1
ATOM 1102 C C . HIS A 1 84 ? 24.19319 18.29702 10.12072 1.000 22.94779 79 HIS A C 1
ATOM 1103 O O . HIS A 1 84 ? 24.82337 19.31734 9.83699 1.000 24.10490 79 HIS A O 1
ATOM 1117 N N . TYR A 1 85 ? 22.87705 18.19214 9.95568 1.000 19.57457 80 TYR A N 1
ATOM 1118 C CA . TYR A 1 85 ? 22.09622 19.34017 9.49876 1.000 16.18724 80 TYR A CA 1
ATOM 1119 C C . TYR A 1 85 ? 22.13212 20.43270 10.55049 1.000 16.84439 80 TYR A C 1
ATOM 1120 O O . TYR A 1 85 ? 22.05328 20.15970 11.74386 1.000 18.84605 80 TYR A O 1
ATOM 1138 N N . THR A 1 86 ? 22.19295 21.68239 10.10168 1.000 14.60286 81 THR A N 1
ATOM 1139 C CA . THR A 1 86 ? 22.01533 22.77116 11.04007 1.000 13.99771 81 THR A CA 1
ATOM 1140 C C . THR A 1 86 ? 20.55831 22.78177 11.52503 1.000 13.33056 81 THR A C 1
ATOM 1141 O O . THR A 1 86 ? 19.65309 22.25579 10.84809 1.000 14.81965 81 THR A O 1
ATOM 1152 N N . PRO A 1 87 ? 20.27647 23.44756 12.64391 1.000 15.06484 82 PRO A N 1
ATOM 1153 C CA . PRO A 1 87 ? 18.87098 23.57920 13.06889 1.000 16.55271 82 PRO A CA 1
ATOM 1154 C C . PRO A 1 87 ? 17.99137 24.20101 11.99541 1.000 14.72046 82 PRO A C 1
ATOM 1155 O O . PRO A 1 87 ? 16.84818 23.77598 11.80555 1.000 15.35950 82 PRO A O 1
ATOM 1166 N N . ARG A 1 88 ? 18.49422 25.19975 11.28526 1.000 14.05465 83 ARG A N 1
ATOM 1167 C CA . ARG A 1 88 ? 17.70514 25.84603 10.25486 1.000 13.37751 83 ARG A CA 1
ATOM 1168 C C . ARG A 1 88 ? 17.46292 24.93512 9.06422 1.000 12.47408 83 ARG A C 1
ATOM 1169 O O . ARG A 1 88 ? 16.39264 24.97010 8.45891 1.000 13.72121 83 ARG A O 1
ATOM 1190 N N . ALA A 1 89 ? 18.46322 24.14060 8.67901 1.000 12.90474 84 ALA A N 1
ATOM 1191 C CA . ALA A 1 89 ? 18.24380 23.19961 7.59777 1.000 13.15789 84 ALA A CA 1
ATOM 1192 C C . ALA A 1 89 ? 17.16483 22.18485 7.96705 1.000 12.89009 84 ALA A C 1
ATOM 1193 O O . ALA A 1 89 ? 16.33419 21.81219 7.11393 1.000 13.25471 84 ALA A O 1
ATOM 1200 N N . LYS A 1 90 ? 17.18482 21.70028 9.21247 1.000 13.67583 85 LYS A N 1
ATOM 1201 C CA . LYS A 1 90 ? 16.11558 20.80834 9.67597 1.000 15.00458 85 LYS A CA 1
ATOM 1202 C C . LYS A 1 90 ? 14.75072 21.49954 9.56834 1.000 15.46655 85 LYS A C 1
ATOM 1203 O O . LYS A 1 90 ? 13.76300 20.88537 9.14669 1.000 16.19058 85 LYS A O 1
ATOM 1222 N N . LYS A 1 91 ? 14.68598 22.77489 9.95768 1.000 15.12266 86 LYS A N 1
ATOM 1223 C CA . LYS A 1 91 ? 13.45293 23.53326 9.87251 1.000 15.40169 86 LYS A CA 1
ATOM 1224 C C . LYS A 1 91 ? 12.98474 23.63560 8.42826 1.000 14.55732 86 LYS A C 1
ATOM 1225 O O . LYS A 1 91 ? 11.78654 23.47747 8.14764 1.000 16.09669 86 LYS A O 1
ATOM 1244 N N . VAL A 1 92 ? 13.90555 23.88691 7.49481 1.000 13.92751 87 VAL A N 1
ATOM 1245 C CA . VAL A 1 92 ? 13.55813 23.95396 6.08454 1.000 13.44747 87 VAL A CA 1
ATOM 1246 C C . VAL A 1 92 ? 12.95599 22.62804 5.61725 1.000 13.09842 87 VAL A C 1
ATOM 1247 O O . VAL A 1 92 ? 11.98570 22.60130 4.85473 1.000 14.01517 87 VAL A O 1
ATOM 1260 N N . ILE A 1 93 ? 13.54831 21.51609 6.01977 1.000 13.50051 88 ILE A N 1
ATOM 1261 C CA A ILE A 1 93 ? 13.00910 20.21285 5.62496 0.718 14.56637 88 ILE A CA 1
ATOM 1262 C CA B ILE A 1 93 ? 13.00460 20.21615 5.62437 0.282 14.04704 88 ILE A CA 1
ATOM 1263 C C . ILE A 1 93 ? 11.60606 20.00623 6.21329 1.000 14.19687 88 ILE A C 1
ATOM 1264 O O . ILE A 1 93 ? 10.69575 19.50507 5.52991 1.000 16.39334 88 ILE A O 1
ATOM 1295 N N . GLU A 1 94 ? 11.39819 20.40974 7.47426 1.000 15.36154 89 GLU A N 1
ATOM 1296 C CA . GLU A 1 94 ? 10.04861 20.35684 8.04389 1.000 17.15357 89 GLU A CA 1
ATOM 1297 C C . GLU A 1 94 ? 9.08119 21.24587 7.26762 1.000 16.43419 89 GLU A C 1
ATOM 1298 O O . GLU A 1 94 ? 7.96106 20.82289 6.92866 1.000 17.89818 89 GLU A O 1
ATOM 1310 N N . LEU A 1 95 ? 9.51313 22.45607 6.91223 1.000 16.05638 90 LEU A N 1
ATOM 1311 C CA . LEU A 1 95 ? 8.64808 23.34304 6.14855 1.000 16.17882 90 LEU A CA 1
ATOM 1312 C C . LEU A 1 95 ? 8.34574 22.77561 4.77718 1.000 15.63729 90 LEU A C 1
ATOM 1313 O O . LEU A 1 95 ? 7.25709 22.99804 4.24810 1.000 18.01533 90 LEU A O 1
ATOM 1329 N N . SER A 1 96 ? 9.28877 22.04425 4.17019 1.000 15.62550 91 SER A N 1
ATOM 1330 C CA A SER A 1 96 ? 9.03042 21.46377 2.85795 0.776 15.13666 91 SER A CA 1
ATOM 1331 C CA B SER A 1 96 ? 9.02064 21.47500 2.85476 0.224 16.96183 91 SER A CA 1
ATOM 1332 C C . SER A 1 96 ? 7.84972 20.50825 2.90346 1.000 15.92296 91 SER A C 1
ATOM 1333 O O . SER A 1 96 ? 7.07159 20.42618 1.95012 1.000 16.13708 91 SER A O 1
ATOM 1348 N N . MET A 1 97 ? 7.70681 19.77735 4.00694 1.000 17.61178 92 MET A N 1
ATOM 1349 C CA A MET A 1 97 ? 6.56480 18.88147 4.16124 0.270 18.09139 92 MET A CA 1
ATOM 1350 C CA B MET A 1 97 ? 6.56638 18.88163 4.16668 0.730 18.73018 92 MET A CA 1
ATOM 1351 C C . MET A 1 97 ? 5.26463 19.67431 4.24145 1.000 18.65813 92 MET A C 1
ATOM 1352 O O . MET A 1 97 ? 4.25209 19.30651 3.62230 1.000 19.69978 92 MET A O 1
ATOM 1379 N N . ASP A 1 98 ? 5.28349 20.79528 4.95079 1.000 18.21264 93 ASP A N 1
ATOM 1380 C CA . ASP A 1 98 ? 4.11407 21.65112 5.02084 1.000 18.74463 93 ASP A CA 1
ATOM 1381 C C . ASP A 1 98 ? 3.79445 22.27485 3.66870 1.000 17.30323 93 ASP A C 1
ATOM 1382 O O . ASP A 1 98 ? 2.61747 22.39200 3.29166 1.000 18.67753 93 ASP A O 1
ATOM 139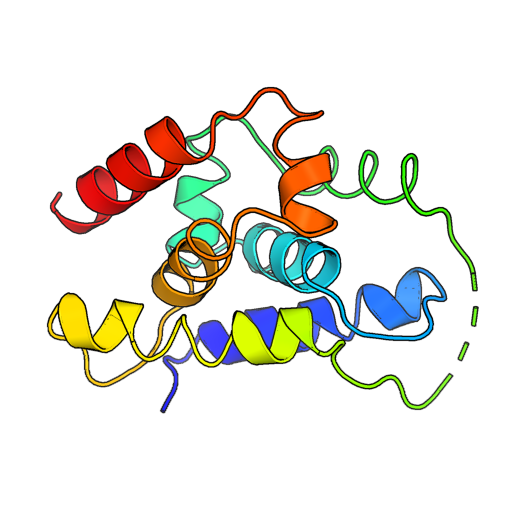1 N N . GLU A 1 99 ? 4.82655 22.70019 2.92805 1.000 16.56272 94 GLU A N 1
ATOM 1392 C CA . GLU A 1 99 ? 4.60936 23.28087 1.60742 1.000 15.57635 94 GLU A CA 1
ATOM 1393 C C . GLU A 1 99 ? 3.97618 22.26642 0.66575 1.000 15.55388 94 GLU A C 1
ATOM 1394 O O . GLU A 1 99 ? 3.08093 22.61131 -0.10558 1.000 16.47129 94 GLU A O 1
ATOM 1406 N N . ALA A 1 100 ? 4.44385 21.02323 0.70574 1.000 15.27827 95 ALA A N 1
ATOM 1407 C CA . ALA A 1 100 ? 3.87584 19.97093 -0.13058 1.000 15.63654 95 ALA A CA 1
ATOM 1408 C C . ALA A 1 100 ? 2.41886 19.74481 0.22130 1.000 16.29050 95 ALA A C 1
ATOM 1409 O O . ALA A 1 100 ? 1.55909 19.69191 -0.65935 1.000 17.87979 95 ALA A O 1
ATOM 1416 N N . ARG A 1 101 ? 2.13495 19.62369 1.50982 1.000 17.52653 96 ARG A N 1
ATOM 1417 C CA . ARG A 1 101 ? 0.78144 19.35585 1.94862 1.000 19.75258 96 ARG A CA 1
ATOM 1418 C C . ARG A 1 101 ? -0.15945 20.45473 1.49748 1.000 19.14693 96 ARG A C 1
ATOM 1419 O O . ARG A 1 101 ? -1.26194 20.17613 1.02670 1.000 20.32804 96 ARG A O 1
ATOM 1440 N N . LYS A 1 102 ? 0.26114 21.71594 1.63640 1.000 19.36228 97 LYS A N 1
ATOM 1441 C CA . LYS A 1 102 ? -0.58986 22.83544 1.26271 1.000 20.34895 97 LYS A CA 1
ATOM 1442 C C . LYS A 1 102 ? -0.91624 22.81020 -0.20795 1.000 19.46620 97 LYS A C 1
ATOM 1443 O O . LYS A 1 102 ? -1.97846 23.29319 -0.61759 1.000 24.47076 97 LYS A O 1
ATOM 1462 N N . LEU A 1 103 ? -0.02431 22.26815 -1.01548 1.000 18.20255 98 LEU A N 1
ATOM 1463 C CA . LEU A 1 103 ? -0.20006 22.21799 -2.44978 1.000 19.38293 98 LEU A CA 1
ATOM 1464 C C . LEU A 1 103 ? -0.82945 20.91483 -2.91449 1.000 20.66937 98 LEU A C 1
ATOM 1465 O O . LEU A 1 103 ? -0.88365 20.66868 -4.12864 1.000 24.94664 98 LEU A O 1
ATOM 1481 N N . GLY A 1 104 ? -1.30128 20.07340 -1.99214 1.000 19.56051 99 GLY A N 1
ATOM 1482 C CA . GLY A 1 104 ? -2.03541 18.87993 -2.35643 1.000 20.97397 99 GLY A CA 1
ATOM 1483 C C . GLY A 1 104 ? -1.16471 17.70916 -2.69835 1.000 22.05714 99 GLY A C 1
ATOM 1484 O O . GLY A 1 104 ? -1.618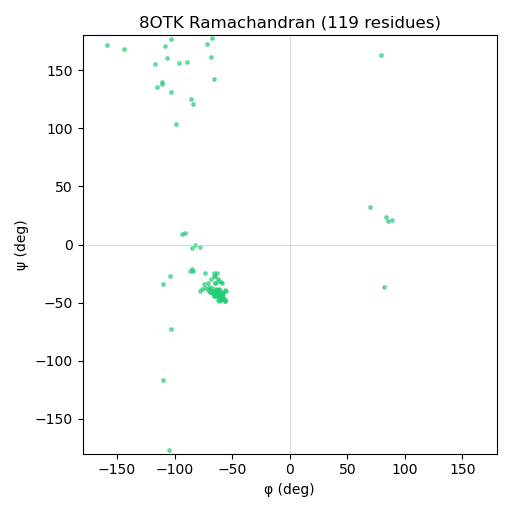10 16.83423 -3.43607 1.000 24.85816 99 GLY A O 1
ATOM 1488 N N . HIS A 1 105 ? 0.07058 17.67314 -2.20719 1.000 22.20709 100 HIS A N 1
ATOM 1489 C CA . HIS A 1 105 ? 0.99078 16.57475 -2.46594 1.000 24.57229 100 HIS A CA 1
ATOM 1490 C C . HIS A 1 105 ? 1.33479 15.82554 -1.18868 1.000 27.35550 100 HIS A C 1
ATOM 1491 O O . HIS A 1 105 ? 1.63969 16.43710 -0.16129 1.000 29.03679 100 HIS A O 1
ATOM 1505 N N . SER A 1 106 ? 1.31968 14.48862 -1.27365 1.000 30.20039 101 SER A N 1
ATOM 1506 C CA . SER A 1 106 ? 1.73104 13.66056 -0.15041 1.000 33.15498 101 SER A CA 1
ATOM 1507 C C . SER A 1 106 ? 3.23308 13.46227 -0.09112 1.000 33.15032 101 SER A C 1
ATOM 1508 O O . SER A 1 106 ? 3.76873 13.14306 0.97645 1.000 34.91250 101 SER A O 1
ATOM 1516 N N . TYR A 1 107 ? 3.91375 13.62520 -1.21081 1.000 29.09637 102 TYR A N 1
ATOM 1517 C CA . TYR A 1 107 ? 5.35249 13.44914 -1.28894 1.000 27.78337 102 TYR A CA 1
ATOM 1518 C C . TYR A 1 107 ? 6.00779 14.79660 -1.51184 1.000 23.28030 102 TYR A C 1
ATOM 1519 O O . TYR A 1 107 ? 5.52581 15.61652 -2.30023 1.000 24.43212 102 TYR A O 1
ATOM 1537 N N . VAL A 1 108 ? 7.10705 14.99573 -0.80853 1.000 20.78485 103 VAL A N 1
ATOM 1538 C CA . VAL A 1 108 ? 7.87914 16.22034 -0.88541 1.000 18.95641 103 VAL A CA 1
ATOM 1539 C C . VAL A 1 108 ? 8.81625 16.12063 -2.08782 1.000 15.57919 103 VAL A C 1
ATOM 1540 O O . VAL A 1 108 ? 9.68492 15.24045 -2.13091 1.000 16.86777 103 VAL A O 1
ATOM 1553 N N . GLY A 1 109 ? 8.68191 17.05790 -3.02917 1.000 16.01129 104 GLY A N 1
ATOM 1554 C CA . GLY A 1 109 ? 9.55700 17.14264 -4.17322 1.000 16.77738 104 GLY A CA 1
ATOM 1555 C C . GLY A 1 109 ? 10.57803 18.26262 -4.03208 1.000 15.22864 104 GLY A C 1
ATOM 1556 O O . GLY A 1 109 ? 10.57928 19.04428 -3.08422 1.000 14.22672 104 GLY A O 1
ATOM 1560 N N . THR A 1 110 ? 11.46877 18.35360 -5.02679 1.000 15.70294 105 THR A N 1
ATOM 1561 C CA . THR A 1 110 ? 12.50696 19.38503 -4.97370 1.000 14.93701 105 THR A CA 1
ATOM 1562 C C . THR A 1 110 ? 11.89439 20.77015 -4.83202 1.000 14.69666 105 THR A C 1
ATOM 1563 O O . THR A 1 110 ? 12.42069 21.61828 -4.10428 1.000 14.53502 105 THR A O 1
ATOM 1574 N N . GLU A 1 111 ? 10.78656 21.01470 -5.51508 1.000 14.93545 106 GLU A N 1
ATOM 1575 C CA . GLU A 1 111 ? 10.13761 22.31799 -5.47179 1.000 14.84307 106 GLU A CA 1
ATOM 1576 C C . GLU A 1 111 ? 9.65617 22.68417 -4.08259 1.000 14.30884 106 GLU A C 1
ATOM 1577 O O . GLU A 1 111 ? 9.63103 23.86735 -3.73333 1.000 14.62277 106 GLU A O 1
ATOM 1589 N N . HIS A 1 112 ? 9.27108 21.69932 -3.28868 1.000 14.28017 107 HIS A N 1
ATOM 1590 C CA . HIS A 1 112 ? 8.80685 21.94989 -1.92866 1.000 14.00859 107 HIS A CA 1
ATOM 1591 C C . HIS A 1 112 ? 9.95475 22.27785 -0.99566 1.000 14.14119 107 HIS A C 1
ATOM 1592 O O . HIS A 1 112 ? 9.79038 23.06036 -0.06155 1.000 14.30663 107 HIS A O 1
ATOM 1606 N N . ILE A 1 113 ? 11.11036 21.65876 -1.22842 1.000 13.59204 108 ILE A N 1
ATOM 1607 C CA . ILE A 1 113 ? 12.31434 22.05136 -0.49880 1.000 13.63886 108 ILE A CA 1
ATOM 1608 C C . ILE A 1 113 ? 12.69601 23.48576 -0.84274 1.000 13.01670 108 ILE A C 1
ATOM 1609 O O . ILE A 1 113 ? 13.01446 24.28037 0.04858 1.000 13.74295 108 ILE A O 1
ATOM 1625 N N . LEU A 1 114 ? 12.63791 23.85174 -2.13195 1.000 13.61347 109 LEU A N 1
ATOM 1626 C CA . LEU A 1 114 ? 12.90970 25.24256 -2.50985 1.000 13.93776 109 LEU A CA 1
ATOM 1627 C C . LEU A 1 114 ? 11.91878 26.18843 -1.84280 1.000 13.97199 109 LEU A C 1
ATOM 1628 O O . LEU A 1 114 ? 12.30616 27.23182 -1.31014 1.000 14.38366 109 LEU A O 1
ATOM 1644 N N . LEU A 1 115 ? 10.61918 25.85378 -1.88533 1.000 13.42316 110 LEU A N 1
ATOM 1645 C CA . LEU A 1 115 ? 9.62857 26.70395 -1.23147 1.000 14.74470 110 LEU A CA 1
ATOM 1646 C C . LEU A 1 115 ? 9.87791 26.78081 0.26756 1.000 15.01695 110 LEU A C 1
ATOM 1647 O O . LEU A 1 115 ? 9.70353 27.84246 0.86524 1.000 15.83249 110 LEU A O 1
ATOM 1663 N N . GLY A 1 116 ? 10.25681 25.67152 0.90093 1.000 14.18530 111 GLY A N 1
ATOM 1664 C CA . GLY A 1 116 ? 10.55889 25.72202 2.32418 1.000 14.54415 111 GLY A CA 1
ATOM 1665 C C . GLY A 1 116 ? 11.74402 26.62149 2.64179 1.000 13.63593 111 GLY A C 1
ATOM 1666 O O . GLY A 1 116 ? 11.74230 27.36919 3.61536 1.000 15.61927 111 GLY A O 1
ATOM 1670 N N . LEU A 1 117 ? 12.75523 26.58276 1.78434 1.000 14.21427 112 LEU A N 1
ATOM 1671 C CA A LEU A 1 117 ? 13.91833 27.45286 1.90943 0.544 15.13939 112 LEU A CA 1
ATOM 1672 C CA B LEU A 1 117 ? 13.91092 27.45367 1.94014 0.456 13.88137 112 LEU A CA 1
ATOM 1673 C C . LEU A 1 117 ? 13.53507 28.91707 1.76346 1.000 15.30883 112 LEU A C 1
ATOM 1674 O O . LEU A 1 117 ? 13.95107 29.75444 2.56088 1.000 15.93985 112 LEU A O 1
ATOM 1705 N N . ILE A 1 118 ? 12.71804 29.23338 0.75749 1.000 15.76783 113 ILE A N 1
ATOM 1706 C CA . ILE A 1 118 ? 12.28502 30.61134 0.54356 1.000 17.73579 113 ILE A CA 1
ATOM 1707 C C . ILE A 1 118 ? 11.41991 31.06743 1.70311 1.000 17.21132 113 ILE A C 1
ATOM 1708 O O . ILE A 1 118 ? 11.55753 32.19461 2.20008 1.000 19.54567 113 ILE A O 1
ATOM 1724 N N . ARG A 1 119 ? 10.51635 30.20104 2.15487 1.000 17.21272 114 ARG A N 1
ATOM 1725 C CA . ARG A 1 119 ? 9.63008 30.52958 3.26040 1.000 17.30920 114 ARG A CA 1
ATOM 1726 C C . ARG A 1 119 ? 10.40308 30.83714 4.53454 1.000 18.27624 114 ARG A C 1
ATOM 1727 O O . ARG A 1 119 ? 10.07431 31.77912 5.26908 1.000 21.29432 114 ARG A O 1
ATOM 1748 N N . GLU A 1 120 ? 11.37887 29.99984 4.86147 1.000 17.11119 115 GLU A N 1
ATOM 1749 C CA . GLU A 1 120 ? 12.18484 30.25782 6.04640 1.000 16.75655 115 GLU A CA 1
ATOM 1750 C C . GLU A 1 120 ? 12.87361 31.61000 5.91643 1.000 15.52734 115 GLU A C 1
ATOM 1751 O O . GLU A 1 120 ? 12.85050 32.43151 6.84344 1.000 18.23578 115 GLU A O 1
ATOM 1763 N N . GLY A 1 121 ? 13.49371 31.85739 4.76244 1.000 16.89388 116 GLY A N 1
ATOM 1764 C CA . GLY A 1 121 ? 13.86083 33.18698 4.34242 1.000 17.81495 116 GLY A CA 1
ATOM 1765 C C . GLY A 1 121 ? 14.94384 33.89808 5.10363 1.000 16.80950 116 GLY A C 1
ATOM 1766 O O . GLY A 1 121 ? 15.13508 35.09635 4.88001 1.000 19.02221 116 GLY A O 1
ATOM 1770 N N A GLU A 1 122 ? 15.73553 33.20230 5.93205 0.584 13.36938 117 GLU A N 1
ATOM 1771 N N B GLU A 1 122 ? 15.56896 33.22450 6.04876 0.416 19.27994 117 GLU A N 1
ATOM 1772 C CA A GLU A 1 122 ? 16.58336 33.92557 6.87717 0.584 13.85626 117 GLU A CA 1
ATOM 1773 C CA B GLU A 1 122 ? 16.67507 33.75857 6.81093 0.416 20.50491 117 GLU A CA 1
ATOM 1774 C C A GLU A 1 122 ? 17.97917 33.35205 7.15190 0.584 14.52625 117 GLU A C 1
ATOM 1775 C C B GLU A 1 122 ? 17.68488 32.63229 6.82171 0.416 18.62545 117 GLU A C 1
ATOM 1776 O O A GLU A 1 122 ? 18.69993 33.90017 7.98957 0.584 19.81749 117 GLU A O 1
ATOM 1777 O O B GLU A 1 122 ? 17.33414 31.47968 6.57541 0.416 19.68757 117 GLU A O 1
ATOM 1800 N N A GLY A 1 123 ? 18.40556 32.30063 6.49248 0.584 12.21113 118 GLY A N 1
ATOM 1801 N N B GLY A 1 123 ? 18.91931 32.96189 7.08735 0.416 19.61122 118 GLY A N 1
ATOM 1802 C CA A GLY A 1 123 ? 19.70738 31.73516 6.72825 0.584 12.63383 118 GLY A CA 1
ATOM 1803 C CA B GLY A 1 123 ? 20.00221 32.00924 7.06390 0.416 17.52796 118 GLY A CA 1
ATOM 1804 C C A GLY A 1 123 ? 20.72866 32.07665 5.67464 0.584 11.84474 118 GLY A C 1
ATOM 1805 C C B GLY A 1 123 ? 20.86650 32.21110 5.83588 0.416 15.18783 118 GLY A C 1
ATOM 1806 O O A GLY A 1 123 ? 20.59013 33.04132 4.91858 0.584 11.37594 118 GLY A O 1
ATOM 1807 O O B GLY A 1 123 ? 20.75045 33.19867 5.11071 0.416 16.84641 118 GLY A O 1
ATOM 1814 N N . VAL A 1 124 ? 21.79142 31.27449 5.63923 1.000 13.14717 119 VAL A N 1
ATOM 1815 C CA . VAL A 1 124 ? 22.85328 31.52103 4.67738 1.000 12.19448 119 VAL A CA 1
ATOM 1816 C C . VAL A 1 124 ? 22.32853 31.45143 3.24561 1.000 12.56779 119 VAL A C 1
ATOM 1817 O O . VAL A 1 124 ? 22.69574 32.28426 2.40607 1.000 12.94076 119 VAL A O 1
ATOM 1830 N N . ALA A 1 125 ? 21.45921 30.48491 2.92776 1.000 12.58139 120 ALA A N 1
ATOM 1831 C CA . ALA A 1 125 ? 20.90742 30.46121 1.58117 1.000 12.70037 120 ALA A CA 1
ATOM 1832 C C . ALA A 1 125 ? 20.19047 31.75818 1.23948 1.000 11.86841 120 ALA A C 1
ATOM 1833 O O . ALA A 1 125 ? 20.29236 32.24118 0.11371 1.000 12.66199 120 ALA A O 1
ATOM 1840 N N . ALA A 1 126 ? 19.43682 32.31744 2.18784 1.000 12.04035 121 ALA A N 1
ATOM 1841 C CA . ALA A 1 126 ? 18.75362 33.57220 1.90155 1.000 12.34346 121 ALA A CA 1
ATOM 1842 C C . ALA A 1 126 ? 19.74911 34.69880 1.64815 1.000 12.29537 121 ALA A C 1
ATOM 1843 O O . ALA A 1 126 ? 19.51177 35.55125 0.78099 1.000 13.01564 121 ALA A O 1
ATOM 1850 N N . ARG A 1 127 ? 20.84655 34.74832 2.41333 1.000 11.61156 122 ARG A N 1
ATOM 1851 C CA . ARG A 1 127 ? 21.88132 35.75513 2.21439 1.000 12.40752 122 ARG A CA 1
ATOM 1852 C C . ARG A 1 127 ? 22.48510 35.58846 0.83710 1.000 12.35080 122 ARG A C 1
ATOM 1853 O O . ARG A 1 127 ? 22.72070 36.56984 0.13975 1.000 12.98542 122 ARG A O 1
ATOM 1874 N N . VAL A 1 128 ? 22.73947 34.33571 0.42249 1.000 12.07373 123 VAL A N 1
ATOM 1875 C CA . VAL A 1 128 ? 23.27797 34.07153 -0.89435 1.000 13.39944 123 VAL A CA 1
ATOM 1876 C C . VAL A 1 128 ? 22.32209 34.56559 -1.96131 1.000 12.80383 123 VAL A C 1
ATOM 1877 O O . VAL A 1 128 ? 22.72746 35.21665 -2.91923 1.000 13.56490 123 VAL A O 1
ATOM 1890 N N . LEU A 1 129 ? 21.03515 34.20951 -1.83916 1.000 12.93692 124 LEU A N 1
ATOM 1891 C CA . LEU A 1 129 ? 20.05994 34.62709 -2.83742 1.000 13.05024 124 LEU 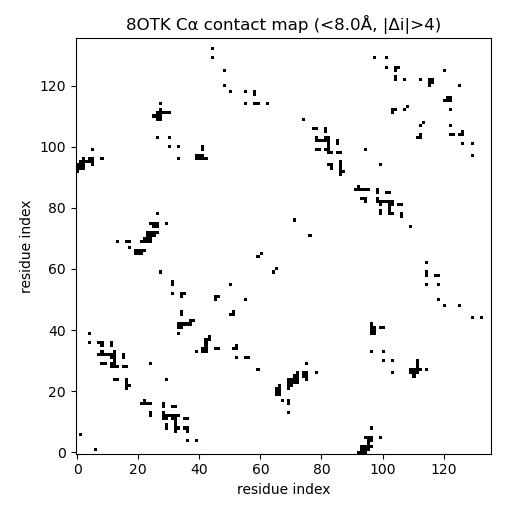A CA 1
ATOM 1892 C C . LEU A 1 129 ? 19.95621 36.13085 -2.92198 1.000 13.74122 124 LEU A C 1
ATOM 1893 O O . LEU A 1 129 ? 19.85749 36.68063 -4.02256 1.000 13.98443 124 LEU A O 1
ATOM 1909 N N . ASN A 1 130 ? 19.96194 36.81018 -1.78297 1.000 13.65243 125 ASN A N 1
ATOM 1910 C CA A ASN A 1 130 ? 19.91626 38.26651 -1.83841 0.487 14.86267 125 ASN A CA 1
ATOM 1911 C CA B ASN A 1 130 ? 19.96950 38.28299 -1.75131 0.513 14.28128 125 ASN A CA 1
ATOM 1912 C C . ASN A 1 130 ? 21.17099 38.82675 -2.49458 1.000 14.14321 125 ASN A C 1
ATOM 1913 O O . ASN A 1 130 ? 21.06520 39.74416 -3.31680 1.000 14.32142 125 ASN A O 1
ATOM 1934 N N . ASN A 1 131 ? 22.33804 38.27185 -2.18875 1.000 13.12442 126 ASN A N 1
ATOM 1935 C CA . ASN A 1 131 ? 23.57138 38.73086 -2.82483 1.000 12.95297 126 ASN A CA 1
ATOM 1936 C C . ASN A 1 131 ? 23.58193 38.43558 -4.31522 1.000 13.30035 126 ASN A C 1
ATOM 1937 O O . ASN A 1 131 ? 24.28742 39.13199 -5.05581 1.000 14.52833 126 ASN A O 1
ATOM 1948 N N . LEU A 1 132 ? 22.83866 37.43804 -4.78465 1.000 13.15033 127 LEU A N 1
ATOM 1949 C CA . LEU A 1 132 ? 22.69221 37.15022 -6.21365 1.000 14.07636 127 LEU A CA 1
ATOM 1950 C C . LEU A 1 132 ? 21.50428 37.87314 -6.84979 1.000 14.87872 127 LEU A C 1
ATOM 1951 O O . LEU A 1 132 ? 21.14746 37.57865 -8.00088 1.000 18.21693 127 LEU A O 1
ATOM 1967 N N . GLY A 1 133 ? 20.88127 38.80475 -6.14052 1.000 13.88900 128 GLY A N 1
ATOM 1968 C CA . GLY A 1 133 ? 19.89969 39.67994 -6.74264 1.000 15.67694 128 GLY A CA 1
ATOM 1969 C C . GLY A 1 133 ? 18.49854 39.13694 -6.81622 1.000 14.23870 128 GLY A C 1
ATOM 1970 O O . GLY A 1 133 ? 17.68994 39.66762 -7.59317 1.000 15.09132 128 GLY A O 1
ATOM 1974 N N . VAL A 1 134 ? 18.17194 38.14384 -6.01077 1.000 15.00838 129 VAL A N 1
ATOM 1975 C CA . VAL A 1 134 ? 16.85345 37.52531 -6.01823 1.000 15.09993 129 VAL A CA 1
ATOM 1976 C C . VAL A 1 134 ? 16.04777 38.03491 -4.82908 1.000 16.19709 129 VAL A C 1
ATOM 1977 O O . VAL A 1 134 ? 16.51253 37.98098 -3.68793 1.000 19.50344 129 VAL A O 1
ATOM 1990 N N . SER A 1 135 ? 14.81244 38.46429 -5.08954 1.000 16.11256 130 SER A N 1
ATOM 1991 C CA . SER A 1 135 ? 13.83517 38.75645 -4.05497 1.000 18.00402 130 SER A CA 1
ATOM 1992 C C . SER A 1 135 ? 13.12970 37.45929 -3.69364 1.000 17.79452 130 SER A C 1
ATOM 1993 O O . SER A 1 135 ? 12.58624 36.78479 -4.56712 1.000 18.40128 130 SER A O 1
ATOM 2001 N N . LEU A 1 136 ? 13.13637 37.10751 -2.41475 1.000 18.19670 131 LEU A N 1
ATOM 2002 C CA . LEU A 1 136 ? 12.50139 35.85717 -2.01591 1.000 18.55956 131 LEU A CA 1
ATOM 2003 C C . LEU A 1 136 ? 11.00676 35.89755 -2.24773 1.000 18.59640 131 LEU A C 1
ATOM 2004 O O . LEU A 1 136 ? 10.41325 34.89185 -2.64182 1.000 19.49344 131 LEU A O 1
ATOM 2020 N N . ASN A 1 137 ? 10.36928 37.02989 -1.94925 1.000 23.29102 132 ASN A N 1
ATOM 2021 C CA . ASN A 1 137 ? 8.92749 37.10022 -2.11046 1.000 28.12371 132 ASN A CA 1
ATOM 2022 C C . ASN A 1 137 ? 8.54406 36.98412 -3.57478 1.000 23.69753 132 ASN A 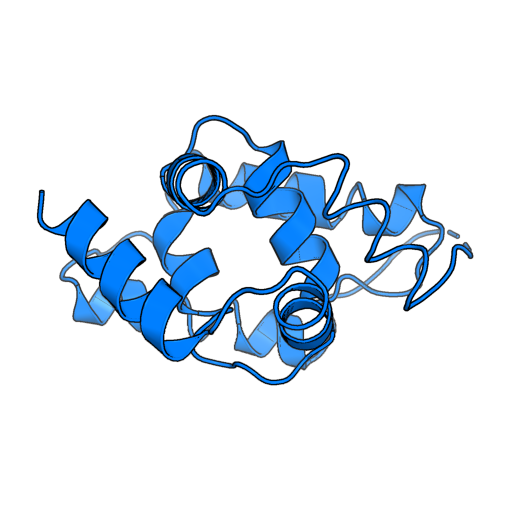C 1
ATOM 2023 O O . ASN A 1 137 ? 7.55253 36.31875 -3.90837 1.000 22.65551 132 ASN A O 1
ATOM 2034 N N . LYS A 1 138 ? 9.29919 37.64636 -4.46301 1.000 20.71841 133 LYS A N 1
ATOM 2035 C CA . LYS A 1 138 ? 9.01199 37.52445 -5.88550 1.000 20.92468 133 LYS A CA 1
ATOM 2036 C C . LYS A 1 138 ? 9.28195 36.10449 -6.35352 1.000 18.20487 133 LYS A C 1
ATOM 2037 O O . LYS A 1 138 ? 8.44110 35.49911 -7.03199 1.000 19.99729 133 LYS A O 1
ATOM 2056 N N . ALA A 1 139 ? 10.38843 35.51001 -5.89350 1.000 18.07445 134 ALA A N 1
ATOM 2057 C CA . ALA A 1 139 ? 10.74335 34.16299 -6.29825 1.000 16.55068 134 ALA A CA 1
ATOM 2058 C C . ALA A 1 139 ? 9.67773 33.15031 -5.84775 1.000 17.03590 134 ALA A C 1
ATOM 2059 O O . ALA A 1 139 ? 9.35547 32.21399 -6.57722 1.000 18.18259 134 ALA A O 1
ATOM 2066 N N . ARG A 1 140 ? 9.15399 33.28977 -4.62528 1.000 17.12693 135 ARG A N 1
ATOM 2067 C CA . ARG A 1 140 ? 8.08776 32.41118 -4.14264 1.000 17.89933 135 ARG A CA 1
ATOM 2068 C C . ARG A 1 140 ? 6.90611 32.44331 -5.09044 1.000 18.01309 135 ARG A C 1
ATOM 2069 O O . ARG A 1 140 ? 6.36786 31.39376 -5.47615 1.000 19.21237 135 ARG A O 1
ATOM 2090 N N . GLN A 1 141 ? 6.46815 33.65262 -5.46590 1.000 18.07199 136 GLN A N 1
ATOM 2091 C CA . GLN A 1 141 ? 5.34078 33.76304 -6.38536 1.000 16.90175 136 GLN A CA 1
ATOM 2092 C C . GLN A 1 141 ? 5.66309 33.10029 -7.70924 1.000 15.32675 136 GLN A C 1
ATOM 2093 O O . GLN A 1 141 ? 4.80786 32.41861 -8.28870 1.000 17.83827 136 GLN A O 1
ATOM 2107 N N . GLN A 1 142 ? 6.88942 33.28502 -8.20325 1.000 17.90566 137 GLN A N 1
ATOM 2108 C CA . GLN A 1 142 ? 7.27234 32.73966 -9.50664 1.000 17.14380 137 GLN A CA 1
ATOM 2109 C C . GLN A 1 142 ? 7.37952 31.23017 -9.47846 1.000 18.13628 137 GLN A C 1
ATOM 2110 O O . GLN A 1 142 ? 7.01076 30.56664 -10.45510 1.000 19.07910 137 GLN A O 1
ATOM 2124 N N . VAL A 1 143 ? 7.85623 30.66023 -8.36611 1.000 17.60999 138 VAL A N 1
ATOM 2125 C CA . VAL A 1 143 ? 7.89327 29.21110 -8.27034 1.000 17.43937 138 VAL A CA 1
ATOM 2126 C C . VAL A 1 143 ? 6.45629 28.65252 -8.25686 1.000 17.31864 138 VAL A C 1
ATOM 2127 O O . VAL A 1 143 ? 6.15216 27.63448 -8.89798 1.000 16.44142 138 VAL A O 1
ATOM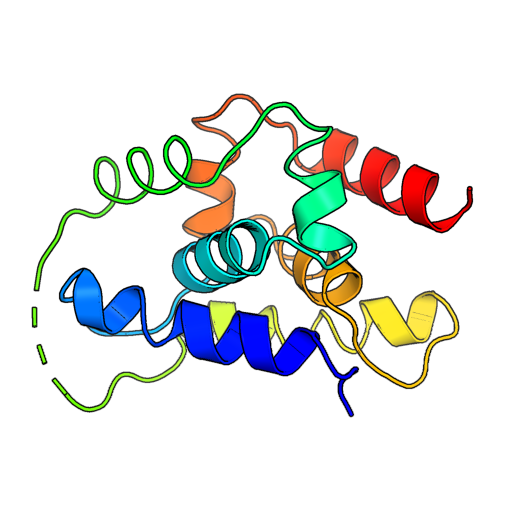 2140 N N . LEU A 1 144 ? 5.56698 29.27101 -7.49173 1.000 17.06692 139 LEU A N 1
ATOM 2141 C CA . LEU A 1 144 ? 4.18034 28.81062 -7.48353 1.000 18.44265 139 LEU A CA 1
ATOM 2142 C C . LEU A 1 144 ? 3.56450 28.94597 -8.86787 1.000 18.60898 139 LEU A C 1
ATOM 2143 O O . LEU A 1 144 ? 2.78069 28.08900 -9.30536 1.000 19.38198 139 LEU A O 1
ATOM 2159 N N . GLN A 1 145 ? 3.88162 30.03349 -9.56922 1.000 19.22490 140 GLN A N 1
ATOM 2160 C CA . GLN A 1 145 ? 3.39076 30.21251 -10.92478 1.000 21.64915 140 GLN A CA 1
ATOM 2161 C C . GLN A 1 145 ? 3.83828 29.05541 -11.79784 1.000 20.13519 140 GLN A C 1
ATOM 2162 O O . GLN A 1 145 ? 3.04197 28.48037 -12.54186 1.000 21.78610 140 GLN A O 1
ATOM 2176 N N . LEU A 1 146 ? 5.09726 28.65657 -11.66427 1.000 20.15630 141 LEU A N 1
ATOM 2177 C CA . LEU A 1 146 ? 5.59685 27.51311 -12.41054 1.000 19.43089 141 LEU A CA 1
ATOM 2178 C C . LEU A 1 146 ? 4.82613 26.23730 -12.07364 1.000 20.76259 141 LEU A C 1
ATOM 2179 O O . LEU A 1 146 ? 4.45374 25.45501 -12.96342 1.000 21.08808 141 LEU A O 1
ATOM 2195 N N . LEU A 1 147 ? 4.57905 25.99316 -10.79527 1.000 18.66085 142 LEU A N 1
ATOM 2196 C CA . LEU A 1 147 ? 3.84030 24.78944 -10.40948 1.000 19.58430 142 LEU A CA 1
ATOM 2197 C C . LEU A 1 147 ? 2.40487 24.81029 -10.92038 1.000 21.09365 142 LEU A C 1
ATOM 2198 O O . LEU A 1 147 ? 1.80333 23.75161 -11.12743 1.000 25.04033 142 LEU A O 1
ATOM 2214 N N . GLY A 1 148 ? 1.83903 25.98457 -11.11719 1.000 20.04505 143 GLY A N 1
ATOM 2215 C CA . GLY A 1 148 ? 0.49306 26.08215 -11.63527 1.000 22.92208 143 GLY A CA 1
ATOM 2216 C C . GLY A 1 148 ? 0.37208 26.02129 -13.13119 1.000 25.52140 143 GLY A C 1
ATOM 2217 O O . GLY A 1 148 ? -0.74373 26.01894 -13.66094 1.000 27.03215 143 GLY A O 1
ATOM 2221 N N . SER A 1 149 ? 1.50220 25.94790 -13.83033 1.000 27.64143 144 SER A N 1
ATOM 2222 C CA . SER A 1 149 ? 1.53993 25.96852 -15.29215 1.000 33.10472 144 SER A CA 1
ATOM 2223 C C . SER A 1 149 ? 1.21368 24.59755 -15.87148 1.000 36.24197 144 SER A C 1
ATOM 2224 O O . SER A 1 149 ? 1.48395 23.57024 -15.24009 1.000 38.96214 144 SER A O 1
#

Secondary structure (DSSP, 8-state):
-B-SSHHHHHHHHHHHHHHTT-SEE-HHHHHHHHHHH-SSHHHHHHHHTT--HHHHHHHHHHHH------EE-HHHHHHHHHHHHHHHHTT-SSB-HHHHHHHHHHH--SHHHHHHHHTT--HHHHHHHHHHHHT-

Organism: Bacillus subtilis (strain 168) (NCBI:txid224308)

B-factor: mean 30.73, std 21.07, range [11.38, 197.84]

Sequence (136 aa):
RFTERAPKVLALAQEEEALRLGHNNIGTEHILLGLVREGEGIAAKALQQALGLGSSEKIQQKEVESSLIGRGQTTIHYTPRAKKVIIELSSMMDEARKLGHSYVGTEHILLGLLIREGEEGGVAARVLNNNLGVSLNKARQQVLQLLGS